Protein AF-A0A526RPH6-F1 (afdb_monomer_lite)

Secondary structure (DSSP, 8-state):
------HHHHHHHHHHHHHHHHHHHHHHHHHTT-S---------SS--TT--TTPEEEETTEEEEE-------

Foldseek 3Di:
DDPPDPVVVVVVVVVVVVVVVVVVVVVVVVVPPPDDDDDDDDDDDDDPPPAAFQPFDDDVNHGPDTDHDDDDD

Sequence (73 aa):
METRANYVIVGIFTLAAILAAFAFVYWTAAIGDKGETTLLRVRIPGSASGLGRGSFVLFNGVKVGDVRRVYID

pLDDT: mean 87.5, std 11.26, range [48.28, 98.5]

Radius of gyration: 24.36 Å; chains: 1; bounding box: 51×24×70 Å

Structure (mmCIF, N/CA/C/O backbone):
data_AF-A0A526RPH6-F1
#
_entry.id   AF-A0A526RPH6-F1
#
loop_
_atom_site.group_PDB
_atom_site.id
_atom_site.type_symbol
_atom_site.label_atom_id
_atom_site.label_alt_id
_atom_site.label_comp_id
_atom_site.label_asym_id
_atom_site.label_entity_id
_atom_site.label_seq_id
_atom_site.pdbx_PDB_ins_code
_atom_site.Cartn_x
_atom_site.Cartn_y
_atom_site.Cartn_z
_atom_site.occupancy
_atom_site.B_iso_or_equiv
_atom_site.auth_seq_id
_atom_site.auth_comp_id
_atom_site.auth_asym_id
_atom_site.auth_atom_id
_atom_site.pdbx_PDB_model_num
ATOM 1 N N . MET A 1 1 ? -28.607 -1.335 44.498 1.00 48.28 1 MET A N 1
ATOM 2 C CA . MET A 1 1 ? -28.630 -0.595 43.220 1.00 48.28 1 MET A CA 1
ATOM 3 C C . MET A 1 1 ? -28.641 -1.637 42.111 1.00 48.28 1 MET A C 1
ATOM 5 O O . MET A 1 1 ? -27.623 -2.270 41.878 1.00 48.28 1 MET A O 1
ATOM 9 N N . GLU A 1 2 ? -29.815 -1.934 41.553 1.00 53.50 2 GLU A N 1
ATOM 10 C CA . GLU A 1 2 ? -30.009 -2.989 40.546 1.00 53.50 2 GLU A CA 1
ATOM 11 C C . GLU A 1 2 ? -29.509 -2.519 39.177 1.00 53.50 2 GLU A C 1
ATOM 13 O O . GLU A 1 2 ? -30.218 -1.859 38.419 1.00 53.50 2 GLU A O 1
ATOM 18 N N . THR A 1 3 ? -28.269 -2.851 38.838 1.00 61.81 3 THR A N 1
ATOM 19 C CA . THR A 1 3 ? -27.739 -2.694 37.483 1.00 61.81 3 THR A CA 1
ATOM 20 C C . THR A 1 3 ? -28.329 -3.775 36.576 1.00 61.81 3 THR A C 1
ATOM 22 O O . THR A 1 3 ? -27.717 -4.812 36.334 1.00 61.81 3 THR A O 1
ATOM 25 N N . ARG A 1 4 ? -29.531 -3.542 36.029 1.00 66.31 4 ARG A N 1
ATOM 26 C CA . ARG A 1 4 ? -29.980 -4.286 34.840 1.00 66.31 4 ARG A CA 1
ATOM 27 C C . ARG A 1 4 ? -29.134 -3.843 33.650 1.00 66.31 4 ARG A C 1
ATOM 29 O O . ARG A 1 4 ? -29.434 -2.845 33.001 1.00 66.31 4 ARG A O 1
ATOM 36 N N . ALA A 1 5 ? -28.061 -4.576 33.376 1.00 66.00 5 ALA A N 1
ATOM 37 C CA . ALA A 1 5 ? -27.326 -4.433 32.130 1.00 66.00 5 ALA A CA 1
ATOM 38 C C . ALA A 1 5 ? -28.240 -4.836 30.965 1.00 66.00 5 ALA A C 1
ATOM 40 O O . ALA A 1 5 ? -28.734 -5.962 30.895 1.00 66.00 5 ALA A O 1
ATOM 41 N N . ASN A 1 6 ? -28.482 -3.905 30.046 1.00 79.50 6 ASN A N 1
ATOM 42 C CA . ASN A 1 6 ? -29.274 -4.173 28.856 1.00 79.50 6 ASN A CA 1
ATOM 43 C C . ASN A 1 6 ? -28.355 -4.809 27.802 1.00 79.50 6 ASN A C 1
ATOM 45 O O . ASN A 1 6 ? -27.828 -4.128 26.922 1.00 79.50 6 ASN A O 1
ATOM 49 N N . TYR A 1 7 ? -28.101 -6.115 27.937 1.00 84.94 7 TYR A N 1
ATOM 50 C CA . TYR A 1 7 ? -27.186 -6.878 27.071 1.00 84.94 7 TYR A CA 1
ATOM 51 C C . TYR A 1 7 ? -27.516 -6.749 25.580 1.00 84.94 7 TYR A C 1
ATOM 53 O O . TYR A 1 7 ? -26.622 -6.820 24.743 1.00 84.94 7 TYR A O 1
ATOM 61 N N . VAL A 1 8 ? -28.784 -6.488 25.252 1.00 90.31 8 VAL A N 1
ATOM 62 C CA . VAL A 1 8 ? -29.236 -6.195 23.888 1.00 90.31 8 VAL A CA 1
ATOM 63 C C . VAL A 1 8 ? -28.557 -4.940 23.334 1.00 90.31 8 VAL A C 1
ATOM 65 O O . VAL A 1 8 ? -28.057 -4.961 22.215 1.00 90.31 8 VAL A O 1
ATOM 68 N N . ILE A 1 9 ? -28.473 -3.865 24.124 1.00 91.19 9 ILE A N 1
ATOM 69 C CA . ILE A 1 9 ? -27.825 -2.609 23.713 1.00 91.19 9 ILE A CA 1
ATOM 70 C C . ILE A 1 9 ? -26.327 -2.831 23.506 1.00 91.19 9 ILE A C 1
ATOM 72 O O . ILE A 1 9 ? -25.766 -2.361 22.519 1.00 91.19 9 ILE A O 1
ATOM 76 N N . VAL A 1 10 ? -25.691 -3.588 24.405 1.00 92.19 10 VAL A N 1
ATOM 77 C CA . VAL A 1 10 ? -24.270 -3.936 24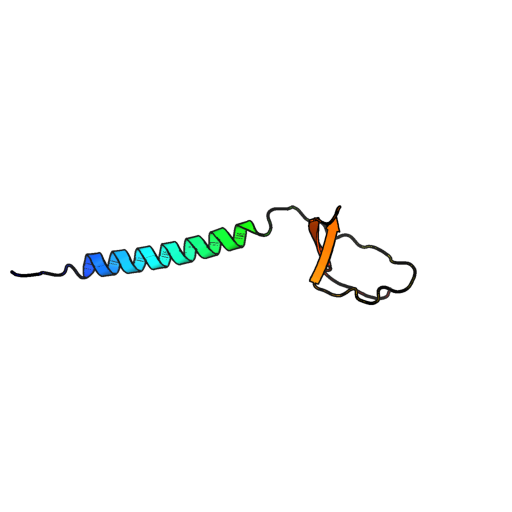.282 1.00 92.19 10 VAL A CA 1
ATOM 78 C C . VAL A 1 10 ? -24.031 -4.748 23.009 1.00 92.19 10 VAL A C 1
ATOM 80 O O . VAL A 1 10 ? -23.151 -4.401 22.230 1.00 92.19 10 VAL A O 1
ATOM 83 N N . GLY A 1 11 ? -24.857 -5.765 22.747 1.00 94.25 11 GLY A N 1
ATOM 84 C CA . GLY A 1 11 ? -24.771 -6.574 21.531 1.00 94.25 11 GLY A CA 1
ATOM 85 C C . GLY A 1 11 ? -24.942 -5.749 20.254 1.00 94.25 11 GLY A C 1
ATOM 86 O O . GLY A 1 11 ? -24.139 -5.881 19.331 1.00 94.25 11 GLY A O 1
ATOM 87 N N . ILE A 1 12 ? -25.928 -4.847 20.215 1.00 96.62 12 ILE A N 1
ATOM 88 C CA . ILE A 1 12 ? -26.136 -3.930 19.082 1.00 96.62 12 ILE A CA 1
ATOM 89 C C . ILE A 1 12 ? -24.909 -3.040 18.876 1.00 96.62 12 ILE A C 1
ATOM 91 O O . ILE A 1 12 ? -24.435 -2.904 17.749 1.00 96.62 12 ILE A O 1
ATOM 95 N N . PHE A 1 13 ? -24.368 -2.462 19.950 1.00 96.56 13 PHE A N 1
ATOM 96 C CA . PHE A 1 13 ? -23.185 -1.611 19.870 1.00 96.56 13 PHE A CA 1
ATOM 97 C C . PHE A 1 13 ? -21.966 -2.377 19.342 1.00 96.56 13 PHE A C 1
ATOM 99 O O . PHE A 1 13 ? -21.277 -1.891 18.446 1.00 96.56 13 PHE A O 1
ATOM 106 N N . THR A 1 14 ? -21.724 -3.593 19.837 1.00 97.06 14 THR A N 1
ATOM 107 C CA . THR A 1 14 ? -20.622 -4.440 19.363 1.00 97.06 14 THR A CA 1
ATOM 108 C C . THR A 1 14 ? -20.764 -4.764 17.876 1.00 97.06 14 THR A C 1
ATOM 110 O O . THR A 1 14 ? -19.795 -4.630 17.130 1.00 97.06 14 THR A O 1
ATOM 113 N N . LEU A 1 15 ? -21.964 -5.128 17.415 1.00 98.19 15 LEU A N 1
ATOM 114 C CA . LEU A 1 15 ? -22.218 -5.394 15.996 1.00 98.19 15 LEU A CA 1
ATOM 115 C C . LEU A 1 15 ? -22.018 -4.143 15.130 1.00 98.19 15 LEU A C 1
ATOM 117 O O . LEU A 1 15 ? -21.386 -4.223 14.076 1.00 98.19 15 LEU A O 1
ATOM 121 N N . ALA A 1 16 ? -22.496 -2.983 15.584 1.00 98.38 16 ALA A N 1
ATOM 122 C CA . ALA A 1 16 ? -22.300 -1.715 14.888 1.00 98.38 16 ALA A CA 1
ATOM 123 C C . ALA A 1 16 ? -20.812 -1.344 14.782 1.00 98.38 16 ALA A C 1
ATOM 125 O O . ALA A 1 16 ? -20.356 -0.937 13.714 1.00 98.38 16 ALA A O 1
ATOM 126 N N . ALA A 1 17 ? -20.039 -1.539 15.854 1.00 98.38 17 ALA A N 1
ATOM 127 C CA . ALA A 1 17 ? -18.599 -1.298 15.855 1.00 98.38 17 ALA A CA 1
ATOM 128 C C . ALA A 1 17 ? -17.861 -2.215 14.864 1.00 98.38 17 ALA A C 1
ATOM 130 O O . ALA A 1 17 ? -16.995 -1.749 14.124 1.00 98.38 17 ALA A O 1
ATOM 131 N N . ILE A 1 18 ? -18.238 -3.496 14.796 1.00 98.50 18 ILE A N 1
ATOM 132 C CA . ILE A 1 18 ? -17.680 -4.452 13.829 1.00 98.50 18 ILE A CA 1
ATOM 133 C C . ILE A 1 18 ? -17.986 -4.008 12.392 1.00 98.50 18 ILE A C 1
ATOM 135 O O . ILE A 1 18 ? -17.079 -3.946 11.561 1.00 98.50 18 ILE A O 1
ATOM 139 N N . LEU A 1 19 ? -19.239 -3.651 12.095 1.00 98.50 19 LEU A N 1
ATOM 140 C CA . LEU A 1 19 ? -19.629 -3.161 10.769 1.00 98.50 19 LEU A CA 1
ATOM 141 C C . LEU A 1 19 ? -18.878 -1.881 10.386 1.00 98.50 19 LEU A C 1
ATOM 143 O O . LEU A 1 19 ? -18.403 -1.773 9.256 1.00 98.50 19 LEU A O 1
ATOM 147 N N . ALA A 1 20 ? -18.722 -0.943 11.322 1.00 98.12 20 ALA A N 1
ATOM 148 C CA . ALA A 1 20 ? -17.957 0.282 11.105 1.00 98.12 20 ALA A CA 1
ATOM 149 C C . ALA A 1 20 ? -16.475 -0.009 10.821 1.00 98.12 20 ALA A C 1
ATOM 151 O O . ALA A 1 20 ? -15.902 0.591 9.913 1.00 98.12 20 ALA A O 1
ATOM 152 N N . ALA A 1 21 ? -15.867 -0.962 11.535 1.00 98.06 21 ALA A N 1
ATOM 153 C CA . ALA A 1 21 ? -14.489 -1.380 11.289 1.00 98.06 21 ALA A CA 1
ATOM 154 C C . ALA A 1 21 ? -14.320 -1.967 9.879 1.00 98.06 21 ALA A C 1
ATOM 156 O O . ALA A 1 21 ? -13.409 -1.570 9.152 1.00 98.06 21 ALA A O 1
ATOM 157 N N . PHE A 1 22 ? -15.229 -2.849 9.451 1.00 97.38 22 PHE A N 1
ATOM 158 C CA . PHE A 1 22 ? -15.207 -3.375 8.086 1.00 97.38 22 PHE A CA 1
ATOM 159 C C . PHE A 1 22 ? -15.408 -2.271 7.047 1.00 97.38 22 PHE A C 1
ATOM 161 O O . PHE A 1 22 ? -14.623 -2.180 6.105 1.00 97.38 22 PHE A O 1
ATOM 168 N N . ALA A 1 23 ? -16.405 -1.403 7.229 1.00 96.44 23 ALA A N 1
ATOM 169 C CA . ALA A 1 23 ? -16.649 -0.273 6.335 1.00 96.44 23 ALA A CA 1
ATOM 170 C C . ALA A 1 23 ? -15.408 0.625 6.200 1.00 96.44 23 ALA A C 1
ATOM 172 O O . ALA A 1 23 ? -15.048 1.014 5.090 1.00 96.44 23 ALA A O 1
ATOM 173 N N . PHE A 1 24 ? -14.711 0.890 7.307 1.00 95.56 24 PHE A N 1
ATOM 174 C CA . PHE A 1 24 ? -13.476 1.669 7.320 1.00 95.56 24 PHE A CA 1
ATOM 175 C C . PHE A 1 24 ? -12.344 0.995 6.530 1.00 95.56 24 PHE A C 1
ATOM 177 O O . PHE A 1 24 ? -11.668 1.659 5.740 1.00 95.56 24 PHE A O 1
ATOM 184 N N . VAL A 1 25 ? -12.160 -0.321 6.692 1.00 94.44 25 VAL A N 1
ATOM 185 C CA . VAL A 1 25 ? -11.161 -1.098 5.938 1.00 94.44 25 VAL A CA 1
ATOM 186 C C . VAL A 1 25 ? -11.471 -1.085 4.441 1.00 94.44 25 VAL A C 1
ATOM 188 O O . VAL A 1 25 ? -10.585 -0.777 3.644 1.00 94.44 25 VAL A O 1
ATOM 191 N N . TYR A 1 26 ? -12.7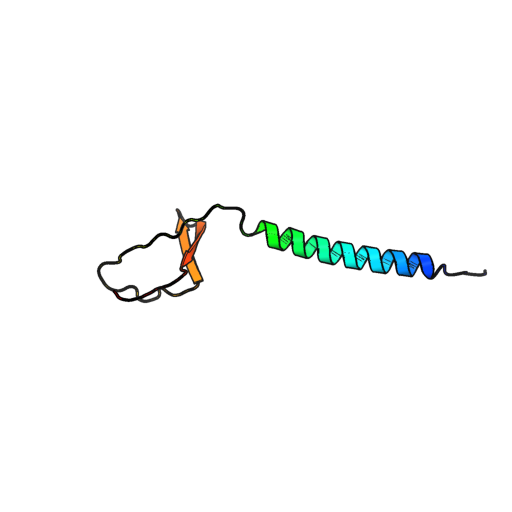21 -1.356 4.049 1.00 92.00 26 TYR A N 1
ATOM 192 C CA . TYR A 1 26 ? -13.132 -1.343 2.641 1.00 92.00 26 TYR A CA 1
ATOM 193 C C . TYR A 1 26 ? -12.965 0.036 2.005 1.00 92.00 26 TYR A C 1
ATOM 195 O O . TYR A 1 26 ? -12.436 0.153 0.899 1.00 92.00 26 TYR A O 1
ATOM 203 N N . TRP A 1 27 ? -13.375 1.088 2.714 1.00 89.81 27 TRP A N 1
ATOM 204 C CA . TRP A 1 27 ? -13.227 2.457 2.237 1.00 89.81 27 TRP A CA 1
ATOM 205 C C . TRP A 1 27 ? -11.756 2.841 2.062 1.00 89.81 27 TRP A C 1
ATOM 207 O O . TRP A 1 27 ? -11.383 3.367 1.016 1.00 89.81 27 TRP A O 1
ATOM 217 N N . THR A 1 28 ? -10.907 2.514 3.037 1.00 89.06 28 THR A N 1
ATOM 218 C CA . THR A 1 28 ? -9.467 2.804 2.976 1.00 89.06 28 THR A CA 1
ATOM 219 C C . THR A 1 28 ? -8.781 2.048 1.841 1.00 89.06 28 THR A C 1
ATOM 221 O O . THR A 1 28 ? -7.982 2.636 1.113 1.00 89.06 28 THR A O 1
ATOM 224 N N . ALA A 1 29 ? -9.126 0.775 1.629 1.00 84.75 29 ALA A N 1
ATOM 225 C CA . ALA A 1 29 ? -8.587 -0.011 0.521 1.00 84.75 29 ALA A CA 1
ATOM 226 C C . ALA A 1 29 ? -8.940 0.599 -0.849 1.00 84.75 29 ALA A C 1
ATOM 228 O O . ALA A 1 29 ? -8.094 0.651 -1.738 1.00 84.75 29 ALA A O 1
ATOM 229 N N . ALA A 1 30 ? -10.155 1.136 -1.004 1.00 74.75 30 ALA A N 1
ATOM 230 C CA . ALA A 1 30 ? -10.602 1.772 -2.244 1.00 74.75 30 ALA A CA 1
ATOM 231 C C . ALA A 1 30 ? -9.951 3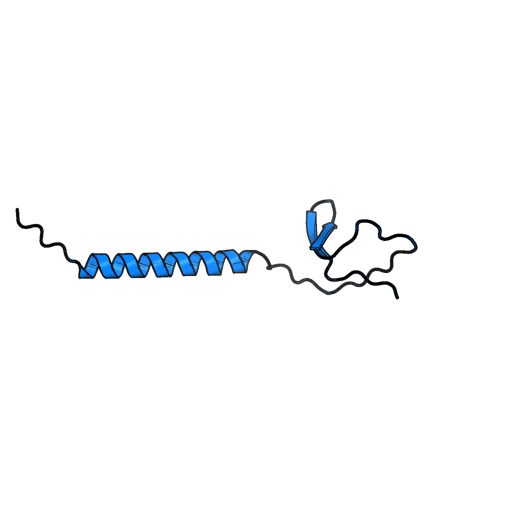.146 -2.522 1.00 74.75 30 ALA A C 1
ATOM 233 O O . ALA A 1 30 ? -10.050 3.666 -3.634 1.00 74.75 30 ALA A O 1
ATOM 234 N N . ILE A 1 31 ? -9.291 3.770 -1.540 1.00 68.44 31 ILE A N 1
ATOM 235 C CA . ILE A 1 31 ? -8.629 5.075 -1.716 1.00 68.44 31 ILE A CA 1
ATOM 236 C C . ILE A 1 31 ? -7.277 4.953 -2.448 1.00 68.44 31 ILE A C 1
ATOM 238 O O . ILE A 1 31 ? -6.821 5.945 -3.014 1.00 68.44 31 ILE A O 1
ATOM 242 N N . GLY A 1 32 ? -6.667 3.762 -2.501 1.00 62.94 32 GLY A N 1
ATOM 243 C CA . GLY A 1 32 ? -5.310 3.558 -3.030 1.00 62.94 32 GLY A CA 1
ATOM 244 C C . GLY A 1 32 ? -5.139 3.629 -4.556 1.00 62.94 32 GLY A C 1
ATOM 245 O O . GLY A 1 32 ? -4.055 3.982 -5.007 1.00 62.94 32 GLY A O 1
ATOM 246 N N . ASP A 1 33 ? -6.188 3.366 -5.343 1.00 63.19 33 ASP A N 1
ATOM 247 C CA . ASP A 1 33 ? -6.096 3.143 -6.804 1.00 63.19 33 ASP A CA 1
ATOM 248 C C . ASP A 1 33 ? -6.921 4.153 -7.634 1.00 63.19 33 ASP A C 1
ATOM 250 O O . ASP A 1 33 ? -7.540 3.817 -8.640 1.00 63.19 33 ASP A O 1
ATOM 254 N N . LYS A 1 34 ? -6.978 5.424 -7.218 1.00 62.94 34 LYS A N 1
ATOM 255 C CA . LYS A 1 34 ? -7.842 6.438 -7.867 1.00 62.94 34 LYS A CA 1
ATOM 256 C C . LYS A 1 34 ? -7.289 7.059 -9.159 1.00 62.94 34 LYS A C 1
ATOM 258 O O . LYS A 1 34 ? -7.947 7.918 -9.739 1.00 62.94 34 LYS A O 1
ATOM 263 N N . GLY A 1 35 ? -6.097 6.667 -9.604 1.00 71.38 35 GLY A N 1
ATOM 264 C CA . GLY A 1 35 ? -5.541 7.114 -10.881 1.00 71.38 35 GLY A CA 1
ATOM 265 C C . GLY A 1 35 ? -5.875 6.123 -11.988 1.00 71.38 35 GLY A C 1
ATOM 266 O O . GLY A 1 35 ? -5.497 4.957 -11.891 1.00 71.38 35 GLY A O 1
ATOM 267 N N . GLU A 1 36 ? -6.542 6.570 -13.052 1.00 77.31 36 GLU A N 1
ATOM 268 C CA . GLU A 1 36 ? -6.664 5.765 -14.268 1.00 77.31 36 GLU A CA 1
ATOM 269 C C . GLU A 1 36 ? -5.254 5.517 -14.822 1.00 77.31 36 GLU A C 1
ATOM 271 O O . GLU A 1 36 ? -4.551 6.445 -15.223 1.00 77.31 36 GLU A O 1
ATOM 276 N N . THR A 1 37 ? -4.799 4.264 -14.773 1.00 83.81 37 THR A N 1
ATOM 277 C CA . THR A 1 37 ? -3.495 3.859 -15.306 1.00 83.81 37 THR A CA 1
ATOM 278 C C . THR A 1 37 ? -3.703 3.011 -16.549 1.00 83.81 37 THR A C 1
ATOM 280 O O . THR A 1 37 ? -4.587 2.158 -16.603 1.00 83.81 37 THR A O 1
ATOM 283 N N . THR A 1 38 ? -2.870 3.236 -17.563 1.00 88.38 38 THR A N 1
ATOM 284 C CA . THR A 1 38 ? -2.858 2.429 -18.784 1.00 88.38 38 THR A CA 1
ATOM 285 C C . THR A 1 38 ? -1.592 1.585 -18.854 1.00 88.38 38 THR A C 1
ATOM 287 O O . THR A 1 38 ? -0.539 1.961 -18.333 1.00 88.38 38 THR A O 1
ATOM 290 N N . LEU A 1 39 ? -1.684 0.421 -19.496 1.00 90.69 39 LEU A N 1
ATOM 291 C CA . LEU A 1 39 ? -0.537 -0.457 -19.688 1.00 90.69 39 LEU A CA 1
ATOM 292 C C . LEU A 1 39 ? 0.393 0.137 -20.747 1.00 90.69 39 LEU A C 1
ATOM 294 O O . LEU A 1 39 ? 0.073 0.152 -21.934 1.00 90.69 39 LEU A O 1
ATOM 298 N N . LEU A 1 40 ? 1.573 0.577 -20.315 1.00 91.75 40 LEU A N 1
ATOM 299 C CA . LEU A 1 40 ? 2.626 1.069 -21.195 1.00 91.75 40 LEU A CA 1
ATOM 300 C C . LEU A 1 40 ? 3.734 0.024 -21.345 1.00 91.75 40 LEU A C 1
ATOM 302 O O . LEU A 1 40 ? 4.259 -0.497 -20.359 1.00 91.75 40 LEU A O 1
ATOM 306 N N . ARG A 1 41 ? 4.128 -0.249 -22.591 1.00 92.31 41 ARG A N 1
ATOM 307 C CA . ARG A 1 41 ? 5.314 -1.050 -22.905 1.00 92.31 41 ARG A CA 1
ATOM 308 C C . ARG A 1 41 ? 6.474 -0.125 -23.249 1.00 92.31 41 ARG A C 1
ATOM 310 O O . ARG A 1 41 ? 6.367 0.681 -24.166 1.00 92.31 41 ARG A O 1
ATOM 317 N N . VAL A 1 42 ? 7.592 -0.299 -22.554 1.00 91.31 42 VAL A N 1
ATOM 318 C CA . VAL A 1 42 ? 8.836 0.437 -22.798 1.00 91.31 42 VAL A CA 1
ATOM 319 C C . VAL A 1 42 ? 9.900 -0.554 -23.258 1.00 91.31 42 VAL A C 1
ATOM 321 O O . VAL A 1 42 ? 10.115 -1.571 -22.602 1.00 91.31 42 VAL A O 1
ATOM 324 N N . ARG A 1 43 ? 10.552 -0.280 -24.394 1.00 92.38 43 ARG A N 1
ATOM 325 C CA . ARG A 1 43 ? 11.716 -1.047 -24.862 1.00 92.38 43 ARG A CA 1
ATOM 326 C C . ARG A 1 43 ? 12.986 -0.362 -24.368 1.00 92.38 43 ARG A C 1
ATOM 328 O O . ARG A 1 43 ? 13.199 0.810 -24.663 1.00 92.38 43 ARG A O 1
ATOM 335 N N . ILE A 1 44 ? 13.808 -1.094 -23.622 1.00 90.38 44 ILE A N 1
ATOM 336 C CA . ILE A 1 44 ? 15.083 -0.602 -23.093 1.00 90.38 44 ILE A CA 1
ATOM 337 C C . ILE A 1 44 ? 16.202 -1.163 -23.980 1.00 90.38 44 ILE A C 1
ATOM 339 O O . ILE A 1 44 ? 16.386 -2.380 -24.001 1.00 90.38 44 ILE A O 1
ATOM 343 N N . PRO A 1 45 ? 16.936 -0.323 -24.732 1.00 86.50 45 PRO A N 1
ATOM 344 C CA . PRO A 1 45 ? 18.103 -0.781 -25.472 1.00 86.50 45 PRO A CA 1
ATOM 345 C C . PRO A 1 45 ? 19.242 -1.056 -24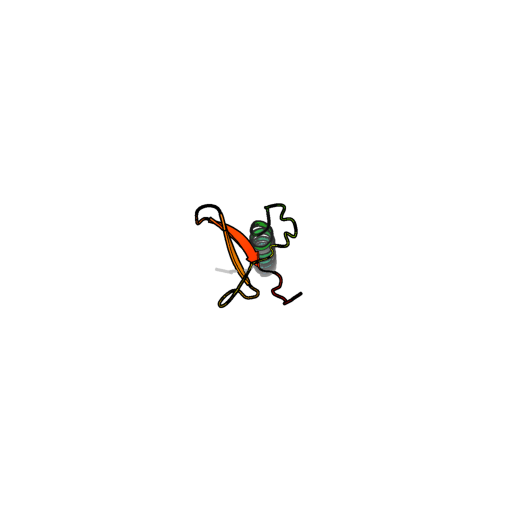.481 1.00 86.50 45 PRO A C 1
ATOM 347 O O . PRO A 1 45 ? 19.835 -0.131 -23.933 1.00 86.50 45 PRO A O 1
ATOM 350 N N . GLY A 1 46 ? 19.527 -2.333 -24.220 1.00 86.12 46 GLY A N 1
ATOM 351 C CA . GLY A 1 46 ? 20.590 -2.762 -23.306 1.00 86.12 46 GLY A CA 1
ATOM 352 C C . GLY A 1 46 ? 20.070 -3.469 -22.053 1.00 86.12 46 GLY A C 1
ATOM 353 O O . GLY A 1 46 ? 19.085 -4.199 -22.100 1.00 86.12 46 GLY A O 1
ATOM 354 N N . SER A 1 47 ? 20.775 -3.302 -20.932 1.00 85.19 47 SER A N 1
ATOM 355 C CA . SER A 1 47 ? 20.486 -4.030 -19.690 1.00 85.19 47 SER A CA 1
ATOM 356 C C . SER A 1 47 ? 19.370 -3.370 -18.878 1.00 85.19 47 SER A C 1
ATOM 358 O O . SER A 1 47 ? 19.449 -2.188 -18.554 1.00 85.19 47 SER A O 1
ATOM 360 N N . ALA A 1 48 ? 18.371 -4.161 -18.481 1.00 87.50 48 ALA A N 1
ATOM 361 C CA . ALA A 1 48 ? 17.342 -3.790 -17.506 1.00 87.50 48 ALA A CA 1
ATOM 362 C C . ALA A 1 48 ? 17.650 -4.359 -16.103 1.00 87.50 48 ALA A C 1
ATOM 364 O O . ALA A 1 48 ? 16.740 -4.700 -15.347 1.00 87.50 48 AL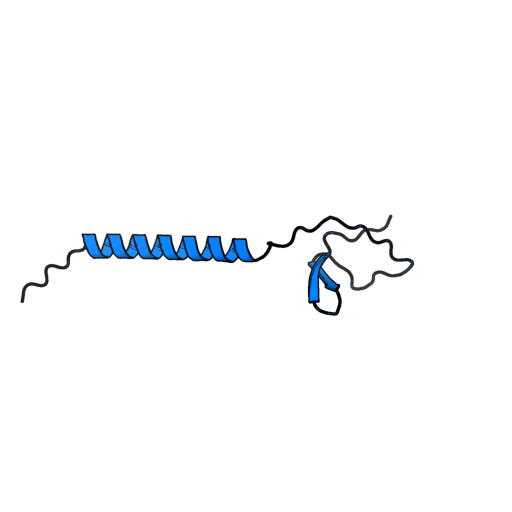A A O 1
ATOM 365 N N . SER A 1 49 ? 18.933 -4.531 -15.764 1.00 88.00 49 SER A N 1
ATOM 366 C CA . SER A 1 49 ? 19.340 -5.101 -14.474 1.00 88.00 49 SER A CA 1
ATOM 367 C C . SER A 1 49 ? 18.782 -4.286 -13.302 1.00 88.00 49 SER A C 1
ATOM 369 O O . SER A 1 49 ? 18.859 -3.059 -13.293 1.00 88.00 49 SER A O 1
ATOM 371 N N . GLY A 1 50 ? 18.198 -4.974 -12.319 1.00 87.31 50 GLY A N 1
ATOM 372 C CA . GLY A 1 50 ? 17.538 -4.359 -11.162 1.00 87.31 50 GLY A CA 1
ATOM 373 C C . GLY A 1 50 ? 16.071 -3.965 -11.380 1.00 87.31 50 GLY A C 1
ATOM 374 O O . GLY A 1 50 ? 15.396 -3.612 -10.413 1.00 87.31 50 GLY A O 1
ATOM 375 N N . LEU A 1 51 ? 15.545 -4.070 -12.607 1.00 90.94 51 LEU A N 1
ATOM 376 C CA . LEU A 1 51 ? 14.123 -3.882 -12.893 1.00 90.94 51 LEU A CA 1
ATOM 377 C C . LEU A 1 51 ? 13.373 -5.208 -12.728 1.00 90.94 51 LEU A C 1
ATOM 379 O O . LEU A 1 51 ? 13.710 -6.216 -13.348 1.00 90.94 51 LEU A O 1
ATOM 383 N N . GLY A 1 52 ? 12.330 -5.208 -11.902 1.00 91.62 52 GLY A N 1
ATOM 384 C CA . GLY A 1 52 ? 11.528 -6.391 -11.616 1.00 91.62 52 GLY A CA 1
ATOM 385 C C . GLY A 1 52 ? 10.053 -6.057 -11.450 1.00 91.62 52 GLY A C 1
ATOM 386 O O . GLY A 1 52 ? 9.635 -4.900 -11.485 1.00 91.62 52 GLY A O 1
ATOM 387 N N . ARG A 1 53 ? 9.231 -7.091 -11.263 1.00 93.12 53 ARG A N 1
ATOM 388 C CA . ARG A 1 53 ? 7.815 -6.900 -10.936 1.00 93.12 53 ARG A CA 1
ATOM 389 C C . ARG A 1 53 ? 7.692 -6.150 -9.608 1.00 93.12 53 ARG A C 1
ATOM 391 O O . ARG A 1 53 ? 8.317 -6.534 -8.626 1.00 93.12 53 ARG A O 1
ATOM 398 N N . GLY A 1 54 ? 6.857 -5.116 -9.579 1.00 91.81 54 GLY A N 1
ATOM 399 C CA . GLY A 1 54 ? 6.644 -4.282 -8.395 1.00 91.81 54 GLY A CA 1
ATOM 400 C C . GLY A 1 54 ? 7.656 -3.146 -8.220 1.00 91.81 54 GLY A C 1
ATOM 401 O O . GLY A 1 54 ? 7.476 -2.336 -7.312 1.00 91.81 54 GLY A O 1
ATOM 402 N N . SER A 1 55 ? 8.671 -3.030 -9.088 1.00 94.12 55 SER A N 1
ATOM 403 C CA . SER A 1 55 ? 9.518 -1.832 -9.141 1.00 94.12 55 SER A CA 1
ATOM 404 C C . SER A 1 55 ? 8.654 -0.586 -9.359 1.00 94.12 55 SER A C 1
ATOM 406 O O . SER A 1 55 ? 7.699 -0.614 -10.138 1.00 94.12 55 SER A O 1
ATOM 408 N N . PHE A 1 56 ? 8.975 0.510 -8.670 1.00 93.81 56 PHE A N 1
ATOM 409 C CA . PHE A 1 56 ? 8.207 1.749 -8.778 1.00 93.81 56 PHE A CA 1
ATOM 410 C C . PHE A 1 56 ? 8.465 2.452 -10.107 1.00 93.81 56 PHE A C 1
ATOM 412 O O . PHE A 1 56 ? 9.611 2.640 -10.511 1.00 93.81 56 PHE A O 1
ATOM 419 N N . VAL A 1 57 ? 7.385 2.888 -10.752 1.00 92.44 57 VAL A N 1
ATOM 420 C CA . VAL A 1 57 ? 7.444 3.834 -11.865 1.00 92.44 57 VAL A CA 1
ATOM 421 C C . VAL A 1 57 ? 7.299 5.228 -11.272 1.00 92.44 57 VAL A C 1
ATOM 423 O O . VAL A 1 57 ? 6.306 5.526 -10.605 1.00 92.44 57 VAL A O 1
ATOM 426 N N . LEU A 1 58 ? 8.318 6.058 -11.480 1.00 93.62 58 LEU A N 1
ATOM 427 C CA . LEU A 1 58 ? 8.413 7.396 -10.910 1.00 93.62 58 LEU A CA 1
ATOM 428 C C . LEU A 1 58 ? 8.268 8.448 -12.012 1.00 93.62 58 LEU A C 1
ATOM 430 O O . LEU A 1 58 ? 8.848 8.306 -13.087 1.00 93.62 58 LEU A O 1
ATOM 434 N N . PHE A 1 59 ? 7.557 9.530 -11.716 1.00 91.81 59 PHE A N 1
ATOM 435 C CA . PHE A 1 59 ? 7.527 10.746 -12.521 1.00 91.81 59 PHE A CA 1
ATOM 436 C C . PHE A 1 59 ? 7.949 11.915 -11.634 1.00 91.81 59 PHE A C 1
ATOM 438 O O . PHE A 1 59 ? 7.311 12.175 -10.616 1.00 91.81 59 PHE A O 1
ATOM 445 N N . ASN A 1 60 ? 9.058 12.582 -11.969 1.00 95.50 60 ASN A N 1
ATOM 446 C CA . ASN A 1 60 ? 9.654 13.634 -11.130 1.00 95.50 60 ASN A CA 1
ATOM 447 C C . ASN A 1 60 ? 9.846 13.214 -9.655 1.00 95.50 60 ASN A C 1
ATOM 449 O O . ASN A 1 60 ? 9.650 14.007 -8.740 1.00 95.50 60 ASN A O 1
ATOM 453 N N . GLY A 1 61 ? 10.186 11.943 -9.413 1.00 94.25 61 GLY A N 1
ATOM 454 C CA . GLY A 1 61 ? 10.364 11.387 -8.065 1.00 94.25 61 GLY A CA 1
ATOM 455 C C . GLY A 1 61 ? 9.075 10.953 -7.354 1.00 94.25 61 GLY A C 1
ATOM 456 O O . GLY A 1 61 ? 9.154 10.337 -6.295 1.00 94.25 61 GLY A O 1
ATOM 457 N N . VAL A 1 62 ? 7.895 11.198 -7.933 1.00 91.81 62 VAL A N 1
ATOM 458 C CA . VAL A 1 62 ? 6.602 10.755 -7.388 1.00 91.81 62 VAL A CA 1
ATOM 459 C C . VAL A 1 62 ? 6.220 9.407 -7.989 1.00 91.81 62 VAL A C 1
ATOM 461 O O . VAL A 1 62 ? 6.286 9.224 -9.203 1.00 91.81 62 VAL A O 1
ATOM 464 N N . LYS A 1 63 ? 5.796 8.452 -7.155 1.00 90.94 63 LYS A N 1
ATOM 465 C CA . LYS A 1 63 ? 5.293 7.158 -7.630 1.00 90.94 63 LYS A CA 1
ATOM 466 C C . LYS A 1 63 ? 3.988 7.349 -8.403 1.00 90.94 63 LYS A C 1
ATOM 468 O O . LYS A 1 63 ? 2.997 7.792 -7.836 1.00 90.94 63 LYS A O 1
ATOM 473 N N . VAL A 1 64 ? 3.999 6.954 -9.673 1.00 91.12 64 VAL A N 1
ATOM 474 C CA . VAL A 1 64 ? 2.835 6.996 -10.577 1.00 91.12 64 VAL A CA 1
ATOM 475 C C . VAL A 1 64 ? 2.359 5.607 -11.005 1.00 91.12 64 VAL A C 1
ATOM 477 O O . VAL A 1 64 ? 1.308 5.484 -11.621 1.00 91.12 64 VAL A O 1
ATOM 480 N N . GLY A 1 65 ? 3.110 4.552 -10.678 1.00 91.56 65 GLY A N 1
ATOM 481 C CA . GLY A 1 65 ? 2.708 3.180 -10.970 1.00 91.56 65 GLY A CA 1
ATOM 482 C C . GLY A 1 65 ? 3.725 2.138 -10.518 1.00 91.56 65 GLY A C 1
ATOM 483 O O . GLY A 1 65 ? 4.676 2.431 -9.783 1.00 91.56 65 GLY A O 1
ATOM 484 N N . ASP A 1 66 ? 3.516 0.912 -10.981 1.00 93.38 66 ASP A N 1
ATOM 485 C CA . ASP A 1 66 ? 4.382 -0.236 -10.746 1.00 93.38 66 ASP A CA 1
ATOM 486 C C . ASP A 1 66 ? 4.670 -1.006 -12.040 1.00 93.38 66 ASP A C 1
ATOM 488 O O . ASP A 1 66 ? 3.862 -1.066 -12.971 1.00 93.38 66 ASP A O 1
ATOM 492 N N . VAL A 1 67 ? 5.853 -1.614 -12.101 1.00 94.50 67 VAL A N 1
ATOM 493 C CA . VAL A 1 67 ? 6.230 -2.506 -13.195 1.00 94.50 67 VAL A CA 1
ATOM 494 C C . VAL A 1 67 ? 5.447 -3.810 -13.064 1.00 94.50 67 VAL A C 1
ATOM 496 O O . VAL A 1 67 ? 5.666 -4.608 -12.150 1.00 94.50 67 VAL A O 1
ATOM 499 N N . ARG A 1 68 ? 4.555 -4.062 -14.026 1.00 93.81 68 ARG A N 1
ATOM 500 C CA . ARG A 1 68 ? 3.719 -5.272 -14.057 1.00 93.81 68 ARG A CA 1
ATOM 501 C C . ARG A 1 68 ? 4.479 -6.523 -14.505 1.00 93.81 68 ARG A C 1
ATOM 503 O O . ARG A 1 68 ? 4.234 -7.608 -13.977 1.00 93.81 68 ARG A O 1
ATOM 510 N N . ARG A 1 69 ? 5.366 -6.395 -15.499 1.00 92.75 69 ARG A N 1
ATOM 511 C CA . ARG A 1 69 ? 6.118 -7.510 -16.099 1.00 92.75 69 ARG A CA 1
ATOM 512 C C . ARG A 1 69 ? 7.397 -7.007 -16.763 1.00 92.75 69 ARG A C 1
ATOM 514 O O . ARG A 1 69 ? 7.375 -5.966 -17.409 1.00 92.75 69 ARG A O 1
ATOM 521 N N . VAL A 1 70 ? 8.458 -7.804 -16.667 1.00 92.81 70 VAL A N 1
ATOM 522 C CA . VAL A 1 70 ? 9.692 -7.662 -17.448 1.00 92.81 70 VAL A CA 1
ATOM 523 C C . VAL A 1 70 ? 9.894 -8.961 -18.220 1.00 92.81 70 VAL A C 1
ATOM 525 O O . VAL A 1 70 ? 9.706 -10.041 -17.659 1.00 92.81 70 VAL A O 1
ATOM 528 N N . TYR A 1 71 ? 10.201 -8.861 -19.508 1.00 90.94 71 TYR A N 1
ATOM 529 C CA . TYR A 1 71 ? 10.482 -10.002 -20.372 1.00 90.94 71 TYR A CA 1
ATOM 530 C C . TYR A 1 71 ? 11.451 -9.578 -21.479 1.00 90.94 71 TYR A C 1
ATOM 532 O O . TYR A 1 71 ? 11.560 -8.389 -21.780 1.00 90.94 71 TYR A O 1
ATOM 540 N N . ILE A 1 72 ? 12.157 -10.554 -22.045 1.00 89.38 72 ILE A N 1
ATOM 541 C C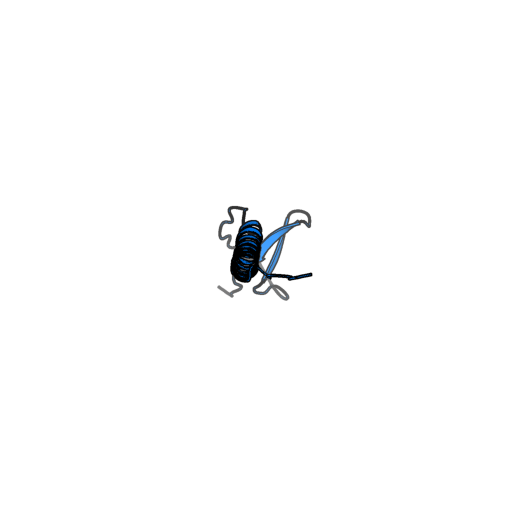A . ILE A 1 72 ? 13.002 -10.380 -23.228 1.00 89.38 72 ILE A CA 1
ATOM 542 C C . ILE A 1 72 ? 12.149 -10.760 -24.441 1.00 89.38 72 ILE A C 1
ATOM 544 O O . ILE A 1 72 ? 11.467 -11.785 -24.400 1.00 89.38 72 ILE A O 1
ATOM 548 N N . ASP A 1 73 ? 12.138 -9.883 -25.443 1.00 82.88 73 ASP A N 1
ATOM 549 C CA . ASP A 1 73 ? 11.485 -10.063 -26.749 1.00 82.88 73 ASP A CA 1
ATOM 550 C C . ASP A 1 73 ? 12.508 -10.578 -27.768 1.00 82.88 73 ASP A C 1
ATOM 552 O O . ASP A 1 73 ? 13.681 -10.138 -27.673 1.00 82.88 73 ASP A O 1
#